Protein AF-A0A432HBK6-F1 (afdb_monomer_lite)

Sequence (67 aa):
MLNRKVLCPVCKDPDSPVLEGSRCFPFCSDSCRDRDLGGWLRNQYRIGQRPLESDDFPDGLPADTDR

Secondary structure (DSSP, 8-state):
----PPPPTTT--TTS---TT-TTTTSSSHHHHHHHHHHHHTT---PPPP---GGGSPTTPPP----

Radius of gyration: 19.32 Å; chains: 1; bounding box: 38×27×55 Å

Foldseek 3Di:
DDPPFQAAPQPSDPVQTADPPDPQPVHSDPVSVVVVVVCVVVVVDDDDDDPDDPVNDDPPDPPPPDD

Structure (mmCIF, N/CA/C/O backbone):
data_AF-A0A432HBK6-F1
#
_entry.id   AF-A0A432HBK6-F1
#
loop_
_atom_site.group_PDB
_atom_site.id
_atom_site.type_symbol
_atom_site.label_atom_id
_atom_site.label_alt_id
_atom_site.label_comp_id
_atom_site.label_asym_id
_atom_site.label_entity_id
_atom_site.label_seq_id
_atom_site.pdbx_PDB_ins_code
_atom_site.Cartn_x
_atom_site.Cartn_y
_atom_site.Cartn_z
_atom_site.occupancy
_atom_site.B_iso_or_equiv
_atom_site.auth_seq_id
_atom_site.auth_comp_id
_atom_site.auth_asym_id
_atom_site.auth_atom_id
_atom_site.pdbx_PDB_model_num
ATOM 1 N N . MET A 1 1 ? 11.235 7.797 21.770 1.00 46.44 1 MET A N 1
ATOM 2 C CA . MET A 1 1 ? 10.894 6.799 20.734 1.00 46.44 1 MET A CA 1
ATOM 3 C C . MET A 1 1 ? 9.995 7.492 19.723 1.00 46.44 1 MET A C 1
ATOM 5 O O . MET A 1 1 ? 8.934 7.950 20.121 1.00 46.44 1 MET A O 1
ATOM 9 N N . LEU A 1 2 ? 10.431 7.693 18.474 1.00 57.06 2 LEU A N 1
ATOM 10 C CA . LEU A 1 2 ? 9.528 8.224 17.445 1.00 57.06 2 LEU A CA 1
ATOM 11 C C . LEU A 1 2 ? 8.593 7.096 16.996 1.00 57.06 2 LEU A C 1
ATOM 13 O O . LEU A 1 2 ? 9.050 6.140 16.374 1.00 57.06 2 LEU A O 1
ATOM 17 N N . ASN A 1 3 ? 7.295 7.223 17.278 1.00 64.81 3 ASN A N 1
ATOM 18 C CA . ASN A 1 3 ? 6.263 6.409 16.637 1.00 64.81 3 ASN A CA 1
ATOM 19 C C . ASN A 1 3 ? 6.164 6.832 15.170 1.00 64.81 3 ASN A C 1
ATOM 21 O O . ASN A 1 3 ? 5.433 7.761 14.818 1.00 64.81 3 ASN A O 1
ATOM 25 N N . ARG A 1 4 ? 6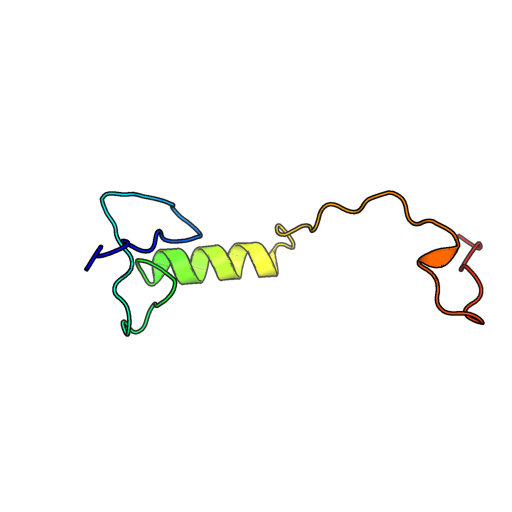.939 6.181 14.303 1.00 73.00 4 ARG A N 1
ATOM 26 C CA . ARG A 1 4 ? 6.873 6.426 12.866 1.00 73.00 4 ARG A CA 1
ATOM 27 C C . ARG A 1 4 ? 5.610 5.748 12.334 1.00 73.00 4 ARG A C 1
ATOM 29 O O . ARG A 1 4 ? 5.592 4.537 12.159 1.00 73.00 4 ARG A O 1
ATOM 36 N N . LYS A 1 5 ? 4.543 6.525 12.121 1.00 79.31 5 LYS A N 1
ATOM 37 C CA . LYS A 1 5 ? 3.301 6.020 11.515 1.00 79.31 5 LYS A CA 1
ATOM 38 C C . LYS A 1 5 ? 3.610 5.465 10.121 1.00 79.31 5 LYS A C 1
ATOM 40 O O . LYS A 1 5 ? 4.143 6.185 9.277 1.00 79.31 5 LYS A O 1
ATOM 45 N N . VAL A 1 6 ? 3.289 4.194 9.892 1.00 88.69 6 VAL A N 1
ATOM 46 C CA . VAL A 1 6 ? 3.420 3.553 8.580 1.00 88.69 6 VAL A CA 1
ATOM 47 C C . VAL A 1 6 ? 2.235 3.979 7.715 1.00 88.69 6 VAL A C 1
ATOM 49 O O . VAL A 1 6 ? 1.078 3.842 8.117 1.00 88.69 6 VAL A O 1
ATOM 52 N N . LEU A 1 7 ? 2.525 4.524 6.534 1.00 93.94 7 LEU A N 1
ATOM 53 C CA . LEU A 1 7 ? 1.503 4.894 5.559 1.00 93.94 7 LEU A CA 1
ATOM 54 C C . LEU A 1 7 ? 1.087 3.675 4.741 1.00 93.94 7 LEU A C 1
ATOM 56 O O . LEU A 1 7 ? 1.924 2.857 4.357 1.00 93.94 7 LEU A O 1
ATOM 60 N N . CYS A 1 8 ? -0.205 3.589 4.428 1.00 96.62 8 CYS A N 1
ATOM 61 C CA . CYS A 1 8 ? -0.701 2.560 3.528 1.00 96.62 8 CYS A CA 1
ATOM 62 C C . CYS A 1 8 ? -0.104 2.781 2.125 1.00 96.62 8 CYS A C 1
ATOM 64 O O . CYS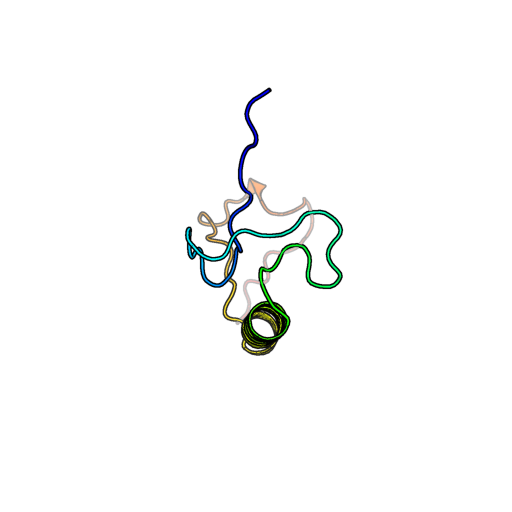 A 1 8 ? -0.230 3.887 1.591 1.00 96.62 8 CYS A O 1
ATOM 66 N N . PRO A 1 9 ? 0.490 1.756 1.486 1.00 96.06 9 PRO A N 1
ATOM 67 C CA . PRO A 1 9 ? 1.121 1.911 0.173 1.00 96.06 9 PRO A CA 1
ATOM 68 C C . PRO A 1 9 ? 0.118 2.243 -0.944 1.00 96.06 9 PRO A C 1
AT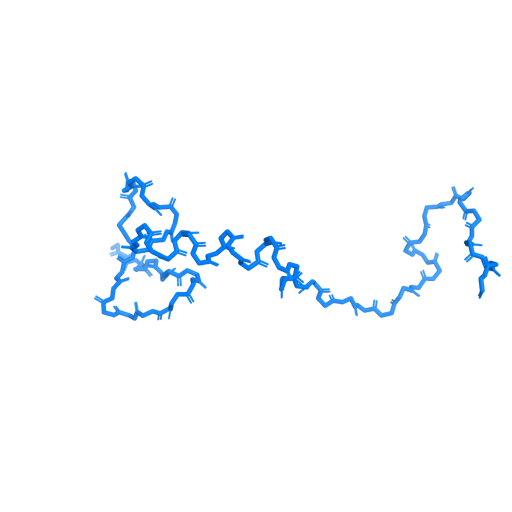OM 70 O O . PRO A 1 9 ? 0.507 2.792 -1.973 1.00 96.06 9 PRO A O 1
ATOM 73 N N . VAL A 1 10 ? -1.167 1.949 -0.722 1.00 97.50 10 VAL A N 1
ATOM 74 C CA . VAL A 1 10 ? -2.243 2.085 -1.712 1.00 97.50 10 VAL A CA 1
ATOM 75 C C . VAL A 1 10 ? -2.891 3.465 -1.667 1.00 97.50 10 VAL A C 1
ATOM 77 O O . VAL A 1 10 ? -2.920 4.151 -2.682 1.00 97.50 10 VAL A O 1
ATOM 80 N N . CYS A 1 11 ? -3.429 3.882 -0.515 1.00 96.81 11 CYS A N 1
ATOM 81 C CA . CYS A 1 11 ? -4.130 5.168 -0.410 1.00 96.81 11 CYS A CA 1
ATOM 82 C C . CYS A 1 11 ? -3.233 6.319 0.053 1.00 96.81 11 CYS A C 1
ATOM 84 O O . CYS A 1 11 ? -3.523 7.464 -0.274 1.00 96.81 11 CYS A O 1
ATOM 86 N N . LYS A 1 12 ? -2.159 6.022 0.800 1.00 95.25 12 LYS A N 1
ATOM 87 C CA . LYS A 1 12 ? -1.238 7.007 1.396 1.00 95.25 12 LYS A CA 1
ATOM 88 C C . LYS A 1 12 ? -1.924 8.070 2.266 1.00 95.25 12 LYS A C 1
ATOM 90 O O . LYS A 1 12 ? -1.346 9.125 2.508 1.00 95.25 12 LYS A O 1
ATOM 95 N N . ASP A 1 13 ? -3.132 7.781 2.739 1.00 94.12 13 ASP A N 1
ATOM 96 C CA . ASP A 1 13 ? -3.925 8.686 3.562 1.00 94.12 13 ASP A CA 1
ATOM 97 C C . ASP A 1 13 ? -3.302 8.819 4.970 1.00 94.12 13 ASP A C 1
ATOM 99 O O . ASP A 1 13 ? -3.184 7.809 5.676 1.00 94.12 13 ASP A O 1
ATOM 103 N N . PRO A 1 14 ? -2.875 10.028 5.388 1.00 90.44 14 PRO A N 1
ATOM 104 C CA . PRO A 1 14 ? -2.280 10.254 6.704 1.00 90.44 14 PRO A CA 1
ATOM 105 C C . PRO A 1 14 ? -3.278 10.107 7.863 1.00 90.44 14 PRO A C 1
ATOM 107 O O . PRO A 1 14 ? -2.848 9.828 8.988 1.00 90.44 14 PRO A O 1
ATOM 110 N N . ASP A 1 15 ? -4.579 10.253 7.598 1.00 92.62 15 ASP A N 1
ATOM 111 C CA . ASP A 1 15 ? -5.648 10.111 8.593 1.00 92.62 15 ASP A CA 1
ATOM 112 C C . ASP A 1 15 ? -6.066 8.643 8.786 1.00 92.62 15 ASP A C 1
ATOM 114 O O . ASP A 1 15 ? -6.699 8.296 9.785 1.00 92.62 15 ASP A O 1
ATOM 118 N N . SER A 1 16 ? -5.614 7.756 7.892 1.00 91.50 16 SER A N 1
ATOM 119 C CA . SER A 1 16 ? -5.838 6.306 7.932 1.00 91.50 16 SER A CA 1
ATOM 120 C C . SER A 1 16 ? -4.520 5.526 8.122 1.00 91.50 16 SER A C 1
ATOM 122 O O . SER A 1 16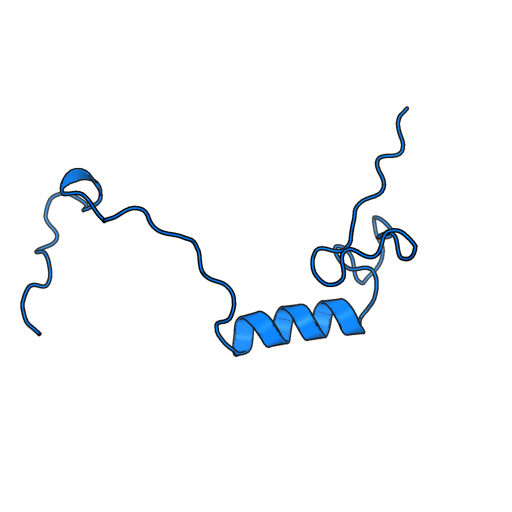 ? -4.083 4.813 7.209 1.00 91.50 16 SER A O 1
ATOM 124 N N . PRO A 1 17 ? -3.844 5.638 9.287 1.00 90.31 17 PRO A N 1
ATOM 125 C CA . PRO A 1 17 ? -2.559 4.983 9.516 1.00 90.31 17 PRO A CA 1
ATOM 126 C C . PRO A 1 17 ? -2.685 3.455 9.531 1.00 90.31 17 PRO A C 1
ATOM 128 O O . PRO A 1 17 ? -3.689 2.892 9.971 1.00 90.31 17 PRO A O 1
ATOM 131 N N . VAL A 1 18 ? -1.629 2.770 9.092 1.00 94.62 18 VAL A N 1
ATOM 132 C CA . VAL A 1 18 ? -1.556 1.307 9.166 1.00 94.62 18 VAL A CA 1
ATOM 133 C C . VAL A 1 18 ? -1.347 0.885 10.619 1.00 94.62 18 VAL A C 1
ATOM 135 O O . VAL A 1 18 ? -0.455 1.385 11.305 1.00 94.62 18 VAL A O 1
ATOM 138 N N . LEU A 1 19 ? -2.156 -0.069 11.075 1.00 92.69 19 LEU A N 1
ATOM 139 C CA . LEU A 1 19 ? -1.988 -0.715 12.373 1.00 92.69 19 LEU A CA 1
ATOM 140 C C . LEU A 1 19 ? -1.022 -1.896 12.222 1.00 92.69 19 LEU A C 1
ATOM 142 O O . LEU A 1 19 ? -1.344 -2.886 11.558 1.00 92.69 19 LEU A O 1
ATOM 146 N N . GLU A 1 20 ? 0.161 -1.796 12.829 1.00 90.19 20 GLU A N 1
ATOM 147 C CA . GLU A 1 20 ? 1.119 -2.906 12.891 1.00 90.19 20 GLU A CA 1
ATOM 148 C C . GLU A 1 20 ? 0.485 -4.130 13.568 1.00 90.19 20 GLU A C 1
ATOM 150 O O . GLU A 1 20 ? -0.208 -4.012 14.578 1.00 90.19 20 GLU A O 1
ATOM 155 N N . GLY A 1 21 ? 0.674 -5.312 12.976 1.00 88.50 21 GLY A N 1
ATOM 156 C CA . GLY A 1 21 ? 0.073 -6.561 13.461 1.00 88.50 21 GLY A CA 1
ATOM 157 C C . GLY A 1 21 ? -1.421 -6.732 13.154 1.00 88.50 21 GLY A C 1
ATOM 158 O O . GLY A 1 21 ? -1.997 -7.762 13.502 1.00 88.50 21 GLY A O 1
ATOM 159 N N . SER A 1 22 ? -2.067 -5.770 12.485 1.00 92.19 22 SER A N 1
ATOM 160 C CA . SER A 1 22 ? -3.438 -5.957 11.997 1.00 92.19 22 SER A CA 1
ATOM 161 C C . SER A 1 22 ? -3.504 -7.002 10.879 1.00 92.19 22 SER A C 1
ATOM 163 O O . SER A 1 22 ? -2.541 -7.225 10.148 1.00 92.19 22 SER A O 1
ATOM 165 N N . ARG A 1 23 ? -4.678 -7.623 10.695 1.00 95.62 23 ARG A N 1
ATOM 166 C CA . ARG A 1 23 ? -4.884 -8.653 9.656 1.00 95.62 23 ARG A CA 1
ATOM 167 C C . AR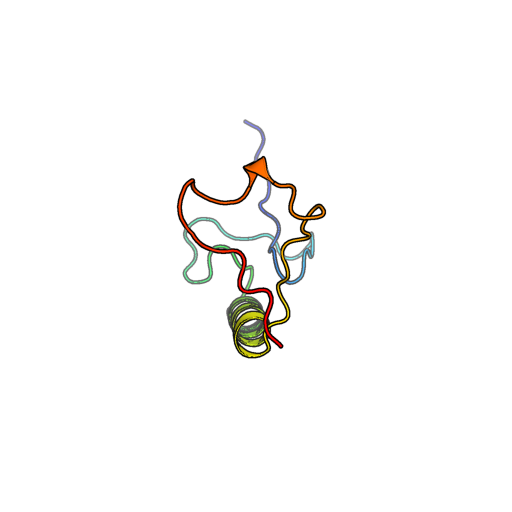G A 1 23 ? -4.694 -8.137 8.230 1.00 95.62 23 ARG A C 1
ATOM 169 O O . ARG A 1 23 ? -4.452 -8.925 7.324 1.00 95.62 23 ARG A O 1
ATOM 176 N N . CYS A 1 24 ? -4.859 -6.834 8.031 1.00 94.81 24 CYS A N 1
ATOM 177 C CA . CYS A 1 24 ? -4.680 -6.182 6.745 1.00 94.81 24 CYS A CA 1
ATOM 178 C C . CYS A 1 24 ? -3.300 -5.536 6.596 1.00 94.81 24 CYS A C 1
ATOM 180 O O . CYS A 1 24 ? -3.054 -4.967 5.539 1.00 94.81 24 CYS A O 1
ATOM 182 N N . PHE A 1 25 ? -2.395 -5.629 7.580 1.00 94.75 25 PHE A N 1
ATOM 183 C CA . PHE A 1 25 ? -1.025 -5.129 7.445 1.00 94.75 25 PHE A CA 1
ATOM 184 C C . PHE A 1 25 ? -0.371 -5.696 6.165 1.00 94.75 25 PHE A C 1
ATOM 186 O O . PHE A 1 25 ? -0.451 -6.908 5.951 1.00 94.75 25 PHE A O 1
ATOM 193 N N . PRO A 1 26 ? 0.259 -4.871 5.298 1.00 95.31 26 PRO A N 1
ATOM 194 C CA . PRO A 1 26 ? 0.681 -3.471 5.481 1.00 95.31 26 PRO A CA 1
ATOM 195 C C . PRO A 1 26 ? -0.326 -2.395 5.005 1.00 95.31 26 PRO A C 1
ATOM 197 O O . PRO A 1 26 ? 0.054 -1.258 4.728 1.00 95.31 26 PRO A O 1
ATOM 200 N N . PHE A 1 27 ? -1.610 -2.724 4.871 1.00 97.50 27 PHE A N 1
ATOM 201 C CA . PHE A 1 27 ? -2.668 -1.824 4.403 1.00 97.50 27 PHE A CA 1
ATOM 202 C C . PHE A 1 27 ? -3.524 -1.279 5.558 1.00 97.50 27 PHE A C 1
ATOM 204 O O . PHE A 1 27 ? -3.583 -1.864 6.635 1.00 97.50 27 PHE A O 1
ATOM 211 N N . CYS A 1 28 ? -4.221 -0.159 5.335 1.00 96.94 28 CYS A N 1
ATOM 212 C CA . CYS A 1 28 ? -5.133 0.412 6.337 1.00 96.94 28 CYS A CA 1
ATOM 213 C C . CYS A 1 28 ? -6.511 -0.278 6.376 1.00 96.94 28 CYS A C 1
ATOM 215 O O . CYS A 1 28 ? -7.271 -0.084 7.319 1.00 96.94 28 CYS A O 1
ATOM 217 N N . SER A 1 29 ? -6.863 -1.067 5.354 1.00 97.38 29 SER A N 1
ATOM 218 C CA . SER A 1 29 ? -8.170 -1.728 5.223 1.00 97.38 29 SER A CA 1
ATOM 219 C C . SER A 1 29 ? -8.130 -2.894 4.233 1.00 97.38 29 SER A C 1
ATOM 221 O O . SER A 1 29 ? -7.258 -2.945 3.359 1.00 97.38 29 SER A O 1
ATOM 223 N N . ASP A 1 30 ? -9.119 -3.790 4.324 1.00 97.75 30 ASP A N 1
ATOM 224 C CA . ASP A 1 30 ? -9.340 -4.863 3.344 1.00 97.75 30 ASP A CA 1
ATOM 225 C C . ASP A 1 30 ? -9.537 -4.302 1.925 1.00 97.75 30 ASP A C 1
ATOM 227 O O . ASP A 1 30 ? -8.915 -4.775 0.980 1.00 97.75 30 ASP A O 1
ATOM 231 N N . SER A 1 31 ? -10.289 -3.205 1.781 1.00 97.88 31 SER A N 1
ATOM 232 C CA . SER A 1 31 ? -10.498 -2.542 0.487 1.00 97.88 31 SER A CA 1
ATOM 233 C C . SER A 1 31 ? -9.194 -2.060 -0.162 1.00 97.88 31 SER A C 1
ATOM 235 O O . SER A 1 31 ? -9.069 -2.064 -1.387 1.00 97.88 31 SER A O 1
ATOM 237 N N . CYS A 1 32 ? -8.212 -1.621 0.635 1.00 98.25 32 CYS A N 1
ATOM 238 C CA . CYS A 1 32 ? -6.901 -1.240 0.108 1.00 98.25 32 CYS A CA 1
ATOM 239 C C . CYS A 1 32 ? -6.075 -2.461 -0.303 1.00 98.25 32 CYS A C 1
ATOM 241 O O . CYS A 1 32 ? -5.461 -2.415 -1.366 1.00 98.25 32 CYS A O 1
ATOM 243 N N . ARG A 1 33 ? -6.114 -3.556 0.467 1.00 97.75 33 ARG A N 1
ATOM 244 C CA . ARG A 1 33 ? -5.482 -4.828 0.081 1.00 97.75 33 ARG A CA 1
ATOM 245 C C . ARG A 1 33 ? -6.022 -5.332 -1.259 1.00 97.75 33 ARG A C 1
ATOM 247 O O . ARG A 1 33 ? -5.250 -5.683 -2.145 1.00 97.75 33 ARG A O 1
ATOM 254 N N . ASP A 1 34 ? -7.339 -5.324 -1.433 1.00 98.38 34 ASP A N 1
ATOM 255 C CA . ASP A 1 34 ? -7.969 -5.849 -2.648 1.00 98.38 34 ASP A CA 1
ATOM 256 C C . ASP A 1 34 ? -7.693 -4.948 -3.866 1.00 98.38 34 ASP A C 1
ATOM 258 O O . ASP A 1 34 ? -7.517 -5.435 -4.985 1.00 98.38 34 ASP A O 1
ATOM 262 N N . ARG A 1 35 ? -7.584 -3.627 -3.661 1.00 98.44 35 ARG A N 1
ATOM 263 C CA . ARG A 1 35 ? -7.155 -2.693 -4.713 1.00 98.44 35 ARG A CA 1
ATOM 264 C C . ARG A 1 35 ? -5.713 -2.955 -5.149 1.00 98.44 35 ARG A C 1
ATOM 266 O O . ARG A 1 35 ? -5.458 -2.927 -6.352 1.00 98.44 35 ARG A O 1
ATOM 273 N N . ASP A 1 36 ? -4.805 -3.213 -4.207 1.00 98.06 36 ASP A N 1
ATOM 274 C CA . ASP A 1 36 ? -3.417 -3.580 -4.519 1.00 98.06 36 ASP A CA 1
ATOM 275 C C . ASP A 1 36 ? -3.366 -4.852 -5.368 1.00 98.06 36 ASP A C 1
ATOM 277 O O . ASP A 1 36 ? -2.787 -4.859 -6.455 1.00 98.06 36 ASP A O 1
ATOM 281 N N . LEU A 1 37 ? -4.083 -5.893 -4.935 1.00 98.06 37 LEU A N 1
ATOM 282 C CA . LEU A 1 37 ? -4.223 -7.137 -5.688 1.00 98.06 37 LEU A CA 1
ATOM 283 C C . LEU A 1 37 ? -4.773 -6.885 -7.101 1.00 98.06 37 LEU A C 1
ATOM 285 O O . LEU A 1 37 ? -4.260 -7.425 -8.079 1.00 98.06 37 LEU A O 1
ATOM 289 N N . GLY A 1 38 ? -5.780 -6.020 -7.233 1.00 98.19 38 GLY A N 1
ATOM 290 C CA . GLY A 1 38 ? -6.309 -5.608 -8.530 1.00 98.19 38 GLY A CA 1
ATOM 291 C C . GLY A 1 38 ? -5.265 -4.934 -9.428 1.00 98.19 38 GLY A C 1
ATOM 292 O O . GLY A 1 38 ? -5.277 -5.153 -10.639 1.00 98.19 38 GLY A O 1
ATOM 293 N N . GLY A 1 39 ? -4.347 -4.148 -8.859 1.00 98.06 39 GLY A N 1
ATOM 294 C CA . GLY A 1 39 ? -3.221 -3.552 -9.581 1.00 98.06 39 GLY A CA 1
ATOM 295 C C . GLY A 1 39 ? -2.265 -4.606 -10.144 1.00 98.06 39 GLY A C 1
ATOM 296 O O . GLY A 1 39 ? -1.874 -4.519 -11.311 1.00 98.06 39 GLY A O 1
ATOM 297 N N . TRP A 1 40 ? -1.966 -5.645 -9.359 1.00 96.12 40 TRP A N 1
ATOM 298 C CA . TRP A 1 40 ? -1.152 -6.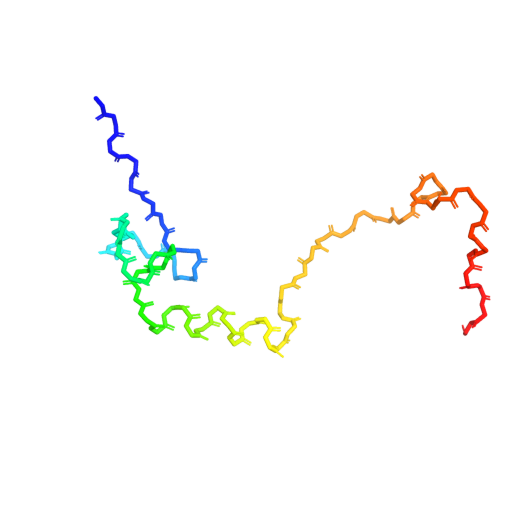785 -9.794 1.00 96.12 40 TRP A CA 1
ATOM 299 C C . TRP A 1 40 ? -1.816 -7.556 -10.931 1.00 96.12 40 TRP A C 1
ATOM 301 O O . TRP A 1 40 ? -1.206 -7.751 -11.980 1.00 96.12 40 TRP A O 1
ATOM 311 N N . LEU A 1 41 ? -3.091 -7.916 -10.767 1.00 97.88 41 LEU A N 1
ATOM 312 C CA . LEU A 1 41 ? -3.853 -8.654 -11.782 1.00 97.88 41 LEU A CA 1
ATOM 313 C C . LEU A 1 41 ? -3.984 -7.887 -13.105 1.00 97.88 41 LEU A C 1
ATOM 315 O O . LEU A 1 41 ? -4.111 -8.490 -14.166 1.00 97.88 41 LEU A O 1
ATOM 319 N N . ARG A 1 42 ? -3.946 -6.553 -13.051 1.00 97.81 42 ARG A N 1
ATOM 320 C CA . ARG A 1 42 ? -4.012 -5.669 -14.222 1.00 97.81 42 ARG A CA 1
ATOM 321 C C . ARG A 1 42 ? -2.638 -5.240 -14.734 1.00 97.81 42 ARG A C 1
ATOM 323 O O . ARG A 1 42 ? -2.570 -4.373 -15.602 1.00 97.81 42 ARG A O 1
ATOM 330 N N . ASN A 1 43 ? -1.562 -5.814 -14.196 1.00 94.81 43 ASN A N 1
ATOM 331 C CA . ASN A 1 43 ? -0.188 -5.531 -14.596 1.00 94.81 43 ASN A CA 1
ATOM 332 C C . ASN A 1 43 ? 0.159 -4.022 -14.550 1.00 94.81 43 ASN A C 1
ATOM 334 O O . ASN A 1 43 ? 0.809 -3.486 -15.451 1.00 94.81 43 ASN A O 1
ATOM 338 N N . GLN A 1 44 ? -0.327 -3.324 -13.515 1.00 95.81 44 GLN A N 1
ATOM 339 C CA . GLN A 1 44 ? -0.171 -1.869 -13.347 1.00 95.81 44 GLN A CA 1
ATOM 340 C C . GLN A 1 44 ? 1.153 -1.474 -12.689 1.00 95.81 44 GLN A C 1
ATOM 342 O O . GLN A 1 44 ? 1.582 -0.328 -12.804 1.00 95.81 44 GLN A O 1
ATOM 347 N N . TYR A 1 45 ? 1.816 -2.410 -12.013 1.00 93.75 45 TYR A N 1
ATOM 348 C CA . TYR A 1 45 ? 3.111 -2.172 -11.391 1.00 93.75 45 TYR A CA 1
ATOM 349 C C . TYR A 1 45 ? 4.226 -2.409 -12.409 1.00 93.75 45 TYR A C 1
ATOM 351 O O . TYR A 1 45 ? 4.368 -3.496 -12.966 1.00 93.75 45 TYR A O 1
ATOM 359 N N . ARG A 1 46 ? 5.020 -1.369 -12.667 1.00 88.62 46 ARG A N 1
ATOM 360 C CA . ARG A 1 46 ? 6.179 -1.414 -13.562 1.00 88.62 46 ARG A CA 1
ATOM 361 C C . ARG A 1 46 ? 7.403 -0.943 -12.800 1.00 88.62 46 ARG A C 1
ATOM 363 O O . ARG A 1 46 ? 7.363 0.094 -12.141 1.00 88.62 46 ARG A O 1
ATOM 370 N N . ILE A 1 47 ? 8.488 -1.692 -12.919 1.00 85.88 47 ILE A N 1
ATOM 371 C CA . ILE A 1 47 ? 9.798 -1.234 -12.474 1.00 85.88 47 ILE A CA 1
ATOM 372 C C . ILE A 1 47 ? 10.369 -0.416 -13.628 1.00 85.88 47 ILE A C 1
ATOM 374 O O . ILE A 1 47 ? 10.453 -0.913 -14.751 1.00 85.88 47 ILE A O 1
ATOM 378 N N . GLY A 1 48 ? 10.708 0.847 -13.371 1.00 82.06 48 GLY A N 1
ATOM 379 C CA . GLY A 1 48 ? 11.452 1.639 -14.344 1.00 82.06 48 GLY A CA 1
ATOM 380 C C . GLY A 1 48 ? 12.782 0.947 -14.628 1.00 82.06 48 GLY A C 1
ATOM 381 O O . GLY A 1 48 ? 13.526 0.644 -13.698 1.00 82.06 48 GLY A O 1
ATOM 382 N N . GLN A 1 49 ? 13.061 0.657 -15.893 1.00 74.31 49 GLN A N 1
ATOM 383 C CA . GLN A 1 49 ? 14.337 0.089 -16.314 1.00 74.31 49 GLN A CA 1
ATOM 384 C C . GLN A 1 49 ? 15.179 1.216 -16.913 1.00 74.31 49 GLN A C 1
ATOM 386 O O . GLN A 1 49 ? 14.682 2.015 -17.712 1.00 74.31 49 GLN A O 1
ATOM 391 N N . ARG A 1 50 ? 16.457 1.274 -16.530 1.00 81.56 50 ARG A N 1
ATOM 392 C CA . ARG A 1 50 ? 17.480 1.882 -17.389 1.00 81.56 50 ARG A CA 1
ATOM 393 C C . ARG A 1 50 ? 17.537 1.052 -18.684 1.00 81.56 50 ARG A C 1
ATOM 395 O O . ARG A 1 50 ? 17.242 -0.142 -18.605 1.00 81.56 50 ARG A O 1
ATOM 402 N N . PRO A 1 51 ? 17.899 1.633 -19.844 1.00 79.38 51 PRO A N 1
ATOM 403 C CA . PRO A 1 51 ? 18.324 0.834 -20.989 1.00 79.38 51 PRO A CA 1
ATOM 404 C C . PRO A 1 51 ? 19.211 -0.340 -20.554 1.00 79.38 51 PRO A C 1
ATOM 406 O O . PRO A 1 51 ? 20.073 -0.172 -19.685 1.00 79.38 51 PRO A O 1
ATOM 409 N N . LEU A 1 52 ? 18.926 -1.522 -21.105 1.00 80.06 52 LEU A N 1
ATOM 410 C CA . LEU A 1 52 ? 19.761 -2.701 -20.908 1.00 80.06 52 LEU A CA 1
ATOM 411 C C . LEU A 1 52 ? 21.085 -2.449 -21.622 1.00 80.06 52 LEU A C 1
ATOM 413 O O . LEU A 1 52 ? 21.092 -2.173 -22.822 1.00 80.06 52 LEU A O 1
ATOM 417 N N . GLU A 1 53 ? 22.181 -2.529 -20.883 1.00 81.62 53 GLU A N 1
ATOM 418 C CA . GLU A 1 53 ? 23.527 -2.476 -21.444 1.00 81.62 53 GLU A CA 1
ATOM 419 C C . GLU A 1 53 ? 24.042 -3.903 -21.675 1.00 81.62 53 GLU A C 1
ATOM 421 O O . GLU A 1 53 ? 23.469 -4.875 -21.179 1.00 81.62 53 GLU A O 1
ATOM 426 N N . SER A 1 54 ? 25.140 -4.047 -22.422 1.00 73.06 54 SER A N 1
ATOM 427 C CA . SER A 1 54 ? 25.759 -5.353 -22.712 1.00 73.06 54 SER A CA 1
ATOM 428 C C . SER A 1 54 ? 26.033 -6.186 -21.461 1.00 73.06 54 SER A C 1
ATOM 430 O O . SER A 1 54 ? 25.884 -7.403 -21.486 1.00 73.06 54 SER A O 1
ATOM 432 N N . ASP A 1 55 ? 26.387 -5.516 -20.367 1.00 77.94 55 ASP A N 1
ATOM 433 C CA . ASP A 1 55 ? 26.825 -6.141 -19.119 1.00 77.94 55 ASP A CA 1
ATOM 434 C C . ASP A 1 55 ? 25.642 -6.613 -18.251 1.00 77.94 55 ASP A C 1
ATOM 436 O O . ASP A 1 55 ? 25.841 -7.296 -17.248 1.00 77.94 55 ASP A O 1
ATOM 440 N N . ASP A 1 56 ? 24.405 -6.254 -18.626 1.00 79.31 56 ASP A N 1
ATOM 441 C CA . ASP A 1 56 ? 23.179 -6.705 -17.956 1.00 79.31 56 ASP A CA 1
ATOM 442 C C . ASP A 1 56 ? 22.764 -8.126 -18.410 1.00 79.31 56 ASP A C 1
ATOM 444 O O . ASP A 1 56 ? 21.898 -8.753 -17.790 1.00 79.31 56 ASP A O 1
ATOM 448 N N . PHE A 1 57 ? 23.379 -8.661 -19.474 1.00 75.25 57 PHE A N 1
ATOM 449 C CA . PHE A 1 57 ? 23.137 -10.019 -19.965 1.00 75.25 57 PHE A CA 1
ATOM 450 C C . PHE A 1 57 ? 24.133 -11.014 -19.347 1.00 75.25 57 PHE A C 1
ATOM 452 O O . PHE A 1 57 ? 25.336 -10.756 -19.348 1.00 75.25 57 PHE A O 1
ATOM 459 N N . PRO A 1 58 ? 23.682 -12.181 -18.848 1.00 76.25 58 PRO A N 1
ATOM 460 C CA . PRO A 1 58 ? 24.595 -13.232 -18.412 1.00 76.25 58 PRO A CA 1
ATOM 461 C C . PRO A 1 58 ? 25.417 -13.748 -19.598 1.00 76.25 58 PRO A C 1
ATOM 463 O O . PRO A 1 58 ? 24.849 -14.044 -20.654 1.00 76.25 58 PRO A O 1
ATOM 466 N N . ASP A 1 59 ? 26.728 -13.914 -19.404 1.00 75.12 59 ASP A N 1
ATOM 467 C CA . ASP A 1 59 ? 27.625 -14.477 -20.416 1.00 75.12 59 ASP A CA 1
ATOM 468 C C . ASP A 1 59 ? 27.066 -15.799 -20.971 1.00 75.12 59 ASP A C 1
ATOM 470 O O . ASP A 1 59 ? 26.885 -16.780 -20.245 1.00 75.12 59 ASP A O 1
ATOM 474 N N . GLY A 1 60 ? 26.795 -15.823 -22.279 1.00 63.41 60 GLY A N 1
ATOM 475 C CA . GLY A 1 60 ? 26.387 -17.026 -23.010 1.00 63.41 60 GLY A CA 1
ATOM 476 C C . GLY A 1 60 ? 24.898 -17.162 -23.339 1.00 63.41 60 GLY A C 1
ATOM 477 O O . GLY A 1 60 ? 24.526 -18.159 -23.958 1.00 63.41 60 GLY A O 1
ATOM 478 N N . LEU A 1 61 ? 24.044 -16.191 -22.998 1.00 63.59 61 LEU A N 1
ATOM 479 C CA . LEU A 1 61 ? 22.690 -16.126 -23.562 1.00 63.59 61 LEU A CA 1
ATOM 480 C C . LEU A 1 61 ? 22.721 -15.305 -24.858 1.00 63.59 61 LEU A C 1
ATOM 482 O O . LEU A 1 61 ? 23.097 -14.133 -24.811 1.00 63.59 61 LEU A O 1
ATOM 486 N N . PRO A 1 62 ? 22.357 -15.880 -26.021 1.00 61.00 62 PRO A N 1
ATOM 487 C CA . PRO A 1 62 ? 22.223 -15.078 -27.225 1.00 61.00 62 PRO A CA 1
ATOM 488 C C . PRO A 1 62 ? 21.149 -14.021 -26.968 1.00 61.00 62 PRO A C 1
ATOM 490 O O . PRO A 1 62 ? 20.053 -14.345 -26.504 1.00 61.00 62 PRO A O 1
ATOM 493 N N . ALA A 1 63 ? 21.471 -12.758 -27.252 1.00 62.88 63 ALA A N 1
ATOM 494 C CA . ALA A 1 63 ? 20.448 -11.738 -27.385 1.00 62.88 63 ALA A CA 1
ATOM 495 C C . ALA A 1 63 ? 19.468 -12.253 -28.443 1.00 62.88 63 ALA A C 1
ATOM 497 O O . ALA A 1 63 ? 19.875 -12.536 -29.570 1.00 62.88 63 ALA A O 1
ATOM 498 N N . ASP A 1 64 ? 18.214 -12.467 -28.055 1.00 64.44 64 ASP A N 1
ATOM 499 C CA . ASP A 1 64 ? 17.158 -12.868 -28.976 1.00 64.44 64 ASP A CA 1
ATOM 500 C C . ASP A 1 64 ? 16.916 -11.692 -29.933 1.00 64.44 64 ASP A C 1
ATOM 502 O O . ASP A 1 64 ? 16.160 -10.767 -29.639 1.00 64.44 64 ASP A O 1
ATOM 506 N N . THR A 1 65 ? 17.691 -11.649 -31.018 1.00 64.44 65 THR A N 1
ATOM 507 C CA . THR A 1 65 ? 17.654 -10.589 -32.032 1.00 64.44 65 THR A CA 1
ATOM 508 C C . THR A 1 65 ? 16.802 -10.976 -33.235 1.00 64.44 65 THR A C 1
ATOM 510 O O . THR A 1 65 ? 17.044 -10.463 -34.324 1.00 64.44 65 THR A O 1
ATOM 513 N N . ASP A 1 66 ? 15.818 -11.863 -33.077 1.00 55.25 66 ASP A N 1
ATOM 514 C CA . ASP A 1 66 ? 14.892 -12.192 -34.162 1.00 55.25 66 ASP A CA 1
ATOM 515 C C . ASP A 1 66 ? 13.427 -12.032 -33.735 1.00 55.25 66 ASP A C 1
ATOM 517 O O . ASP A 1 66 ? 12.773 -12.967 -33.265 1.00 55.25 66 ASP A O 1
ATOM 521 N N . ARG A 1 67 ? 12.900 -10.814 -33.911 1.00 46.00 67 ARG A N 1
ATOM 522 C CA . ARG A 1 67 ? 11.464 -10.604 -34.111 1.00 46.00 67 ARG A CA 1
ATOM 523 C C . ARG A 1 67 ? 11.149 -9.345 -34.908 1.00 46.00 67 ARG A C 1
ATOM 525 O O . ARG A 1 67 ? 11.727 -8.282 -34.594 1.00 46.00 67 ARG A O 1
#

pLDDT: mean 85.42, std 14.11, range [46.0, 98.44]